Protein AF-A0A5H7II38-F1 (afdb_monomer_lite)

Structure (mmCIF, N/CA/C/O backbone):
data_AF-A0A5H7II38-F1
#
_entry.id   AF-A0A5H7II38-F1
#
loop_
_atom_site.group_PDB
_atom_site.id
_atom_site.type_symbol
_atom_site.label_atom_id
_atom_site.label_alt_id
_atom_site.label_comp_id
_atom_site.label_asym_id
_atom_site.label_entity_id
_atom_site.label_seq_id
_atom_site.pdbx_PDB_ins_code
_atom_site.Cartn_x
_atom_site.Cartn_y
_atom_site.Cartn_z
_atom_site.occupancy
_atom_site.B_iso_or_equiv
_atom_site.auth_seq_id
_atom_site.auth_comp_id
_atom_site.auth_asym_id
_atom_site.auth_atom_id
_atom_site.pdbx_PDB_model_num
ATOM 1 N N . MET A 1 1 ? -27.217 -2.042 16.565 1.00 48.34 1 MET A N 1
ATOM 2 C CA . MET A 1 1 ? -25.840 -1.971 16.029 1.00 48.34 1 MET A CA 1
ATOM 3 C C . MET A 1 1 ? -25.017 -1.139 16.992 1.00 48.34 1 MET A C 1
ATOM 5 O O . MET A 1 1 ? -25.550 -0.166 17.503 1.00 48.34 1 MET A O 1
ATOM 9 N N . LYS A 1 2 ? -23.786 -1.549 17.311 1.00 70.06 2 LYS A N 1
ATOM 10 C CA . LYS A 1 2 ? -22.890 -0.758 18.164 1.00 70.06 2 LYS A CA 1
ATOM 11 C C . LYS A 1 2 ? -22.355 0.395 17.311 1.00 70.06 2 LYS A C 1
ATOM 13 O O . LYS A 1 2 ? -21.734 0.132 16.287 1.00 70.06 2 LYS A O 1
ATOM 18 N N . GLU A 1 3 ? -22.663 1.633 17.679 1.00 84.12 3 GLU A N 1
ATOM 19 C CA . GLU A 1 3 ? -22.112 2.805 16.993 1.00 84.12 3 GLU A CA 1
ATOM 20 C C . GLU A 1 3 ? -20.611 2.908 17.285 1.00 84.12 3 GLU A C 1
ATOM 22 O O . GLU A 1 3 ? -20.180 2.764 18.434 1.00 84.12 3 GLU A O 1
ATOM 27 N N . LEU A 1 4 ? -19.812 3.110 16.236 1.00 92.12 4 LEU A N 1
ATOM 28 C CA . LEU A 1 4 ? -18.368 3.275 16.358 1.00 92.12 4 LEU A CA 1
ATOM 29 C C . LEU A 1 4 ? -18.056 4.635 16.985 1.00 92.12 4 LEU A C 1
ATOM 31 O O . LEU A 1 4 ? -18.616 5.660 16.600 1.00 92.12 4 LEU A O 1
ATOM 35 N N . GLN A 1 5 ? -17.113 4.663 17.926 1.00 95.62 5 GLN A N 1
ATOM 36 C CA . GLN A 1 5 ? -16.583 5.928 18.428 1.00 95.62 5 GLN A CA 1
ATOM 37 C C . GLN A 1 5 ? -15.843 6.671 17.303 1.00 95.62 5 GLN A C 1
ATOM 39 O O . GLN A 1 5 ? -15.271 6.019 16.425 1.00 95.62 5 GLN A O 1
ATOM 44 N N . PRO A 1 6 ? -15.735 8.013 17.348 1.00 95.56 6 PRO A N 1
ATOM 45 C CA . PRO A 1 6 ? -15.088 8.788 16.283 1.00 95.56 6 PRO A CA 1
ATOM 46 C C . PRO A 1 6 ? -13.680 8.296 15.912 1.00 95.56 6 PRO A C 1
ATOM 48 O O . PRO A 1 6 ? -13.313 8.235 14.740 1.00 95.56 6 PRO A O 1
ATOM 51 N N . HIS A 1 7 ? -12.890 7.871 16.904 1.00 92.19 7 HIS A N 1
ATOM 52 C CA . HIS A 1 7 ? -11.545 7.347 16.670 1.00 92.19 7 HIS A CA 1
ATOM 53 C C . HIS A 1 7 ? -11.531 5.946 16.034 1.00 92.19 7 HIS A C 1
ATOM 55 O O . HIS A 1 7 ? -10.534 5.583 15.418 1.00 92.19 7 HIS A O 1
ATOM 61 N N . GLN A 1 8 ? -12.599 5.158 16.193 1.00 97.12 8 GLN A N 1
ATOM 62 C CA . GLN A 1 8 ? -12.772 3.845 15.566 1.00 97.12 8 GLN A CA 1
ATOM 63 C C . GLN A 1 8 ? -13.254 4.010 14.123 1.00 97.12 8 GLN A C 1
ATOM 65 O O . GLN A 1 8 ? -12.686 3.403 13.220 1.00 97.12 8 GLN A O 1
ATOM 70 N N . GLN A 1 9 ? -14.224 4.905 13.903 1.00 96.94 9 GLN A N 1
ATOM 71 C CA . GLN A 1 9 ? -14.718 5.274 12.575 1.00 96.94 9 GLN A CA 1
ATOM 72 C C . GLN A 1 9 ? -13.574 5.765 11.675 1.00 96.94 9 GLN A C 1
ATOM 74 O O . GLN A 1 9 ? -13.401 5.254 10.572 1.00 96.94 9 GLN A O 1
ATOM 79 N N . ARG A 1 10 ? -12.697 6.640 12.197 1.00 97.25 10 ARG A N 1
ATOM 80 C CA . ARG A 1 10 ? -11.486 7.090 11.487 1.00 97.25 10 ARG A CA 1
ATOM 81 C C . ARG A 1 10 ? -10.618 5.922 10.995 1.00 97.25 10 ARG A C 1
ATOM 83 O O . ARG A 1 10 ? -10.027 6.012 9.928 1.00 97.25 10 ARG A O 1
ATOM 90 N N . VAL A 1 11 ? -10.488 4.847 11.776 1.00 97.81 11 VAL A N 1
ATOM 91 C CA . VAL A 1 11 ? -9.639 3.689 11.429 1.00 97.81 11 VAL A CA 1
ATOM 92 C C . VAL A 1 11 ? -10.288 2.829 10.348 1.00 97.81 11 VAL A C 1
ATOM 94 O O . VAL A 1 11 ? -9.576 2.315 9.489 1.00 97.81 11 VAL A O 1
ATOM 97 N N . VAL A 1 12 ? -11.616 2.693 10.373 1.00 97.94 12 VAL A N 1
ATOM 98 C CA . VAL A 1 12 ? -12.375 2.006 9.318 1.00 97.94 12 VAL A CA 1
ATOM 99 C C . VAL A 1 12 ? -12.226 2.754 7.994 1.00 97.94 12 VAL A C 1
ATOM 101 O O . VAL A 1 12 ? -11.766 2.165 7.020 1.00 97.94 12 VAL A O 1
ATOM 104 N N . GLU A 1 13 ? -12.487 4.061 7.987 1.00 98.25 13 GLU A N 1
ATOM 105 C CA . GLU A 1 13 ? -12.349 4.903 6.789 1.00 98.25 13 GLU A CA 1
ATOM 106 C C . GLU A 1 13 ? -10.919 4.890 6.238 1.00 98.25 13 GLU A C 1
ATOM 108 O O . GLU A 1 13 ? -10.697 4.761 5.034 1.00 98.25 13 GLU A O 1
ATOM 113 N N . GLU A 1 14 ? -9.923 4.984 7.121 1.00 98.50 14 GLU A N 1
ATOM 114 C CA . GLU A 1 14 ? -8.516 4.907 6.734 1.00 98.50 14 GLU A CA 1
ATOM 115 C C . GLU A 1 14 ? -8.172 3.548 6.105 1.00 98.50 14 GLU A C 1
ATOM 117 O O . GLU A 1 14 ? -7.427 3.487 5.125 1.00 98.50 14 GLU A O 1
ATOM 122 N N . SER A 1 15 ? -8.742 2.459 6.626 1.00 98.56 15 SER A N 1
ATOM 123 C CA . SER A 1 15 ? -8.550 1.116 6.084 1.00 98.56 15 SER A CA 1
ATOM 124 C C . SER A 1 15 ? -9.161 0.958 4.692 1.00 98.56 15 SER A C 1
ATOM 126 O O . SER A 1 15 ? -8.526 0.358 3.826 1.00 98.56 15 SER A O 1
ATOM 128 N N . GLU A 1 16 ? -10.366 1.477 4.467 1.00 98.44 16 GLU A N 1
ATOM 129 C CA . GLU A 1 16 ? -11.047 1.430 3.166 1.00 98.44 16 GLU A CA 1
ATOM 130 C C . GLU A 1 16 ? -10.261 2.210 2.106 1.00 98.44 16 GLU A C 1
ATOM 132 O O . GLU A 1 16 ? -9.948 1.689 1.033 1.00 98.44 16 GLU A O 1
ATOM 137 N N . GLN A 1 17 ? -9.837 3.432 2.442 1.00 98.62 17 GLN A N 1
ATOM 138 C CA . GLN A 1 17 ? -9.020 4.259 1.552 1.00 98.62 17 GLN A CA 1
ATOM 139 C C . GLN A 1 17 ? -7.673 3.601 1.228 1.00 98.62 17 GLN A C 1
ATOM 141 O O . GLN A 1 17 ? -7.179 3.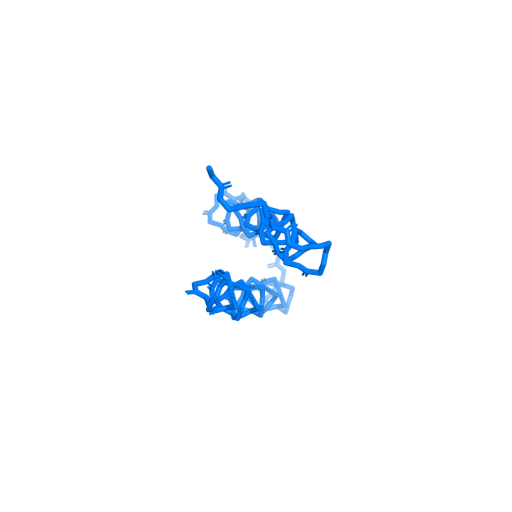697 0.101 1.00 98.62 17 GLN A O 1
ATOM 146 N N . LEU A 1 18 ? -7.041 2.948 2.207 1.00 98.75 18 LEU A N 1
ATOM 147 C CA . LEU A 1 18 ? -5.770 2.267 1.987 1.00 98.75 18 LEU A CA 1
ATOM 148 C C . LEU A 1 18 ? -5.935 1.020 1.114 1.00 98.75 18 LEU A C 1
ATOM 150 O O . LEU A 1 18 ? -5.106 0.799 0.232 1.00 98.75 18 LEU A O 1
ATOM 154 N N . GLN A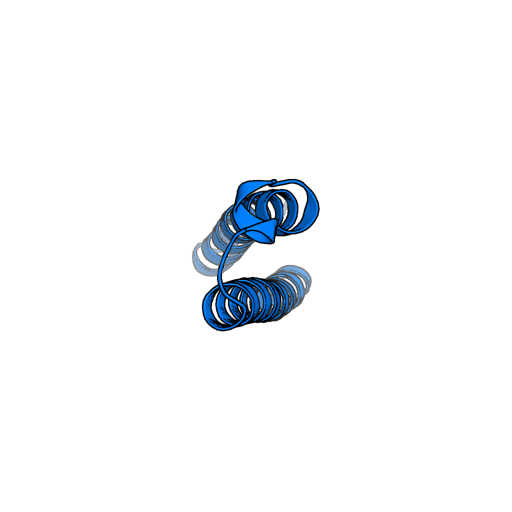 1 19 ? -7.006 0.248 1.313 1.00 98.75 19 GLN A N 1
ATOM 155 C CA . GLN A 1 19 ? -7.320 -0.920 0.489 1.00 98.75 19 GLN A CA 1
ATOM 156 C C . GLN A 1 19 ? -7.459 -0.543 -0.987 1.00 98.75 19 GLN A C 1
ATOM 158 O O . GLN A 1 19 ? -6.892 -1.210 -1.852 1.00 98.75 19 GLN A O 1
ATOM 163 N N . GLU A 1 20 ? -8.155 0.557 -1.279 1.00 98.62 20 GLU A N 1
ATOM 164 C CA . GLU A 1 20 ? -8.299 1.048 -2.648 1.00 98.62 20 GLU A CA 1
ATOM 165 C C . GLU A 1 20 ? -6.942 1.420 -3.267 1.00 98.62 20 GLU A C 1
ATOM 167 O O . GLU A 1 20 ? -6.649 1.059 -4.410 1.00 98.62 20 GLU A O 1
ATOM 172 N N . LYS A 1 21 ? -6.072 2.100 -2.510 1.00 98.69 21 LYS A N 1
ATOM 173 C CA . LYS A 1 21 ? -4.723 2.444 -2.980 1.00 98.69 21 LYS A CA 1
ATOM 174 C C . LYS A 1 21 ? -3.862 1.199 -3.222 1.00 98.69 21 LYS A C 1
ATOM 176 O O . LYS A 1 21 ? -3.147 1.163 -4.221 1.00 98.69 21 LYS A O 1
ATOM 181 N N . ILE A 1 22 ? -3.941 0.192 -2.345 1.00 98.81 22 ILE A N 1
ATOM 182 C CA . ILE A 1 22 ? -3.254 -1.102 -2.507 1.00 98.81 22 ILE A CA 1
ATOM 183 C C . ILE A 1 22 ? -3.713 -1.774 -3.799 1.00 98.81 22 ILE A C 1
ATOM 185 O O . ILE A 1 22 ? -2.874 -2.167 -4.603 1.00 98.81 22 ILE A O 1
ATOM 189 N N . ALA A 1 23 ? -5.026 -1.854 -4.031 1.00 98.56 23 ALA A N 1
ATOM 190 C CA . ALA A 1 23 ? -5.579 -2.476 -5.229 1.00 98.56 23 ALA A CA 1
ATOM 191 C C . ALA A 1 23 ? -5.103 -1.772 -6.509 1.00 98.56 23 ALA A C 1
ATOM 193 O O . ALA A 1 23 ? -4.644 -2.424 -7.443 1.00 98.56 23 ALA A O 1
ATOM 194 N N . ARG A 1 24 ? -5.147 -0.434 -6.540 1.00 98.50 24 ARG A N 1
ATOM 195 C CA . ARG A 1 24 ? -4.692 0.352 -7.698 1.00 98.50 24 ARG A CA 1
ATOM 196 C C . ARG A 1 24 ? -3.197 0.174 -7.974 1.00 98.50 24 ARG A C 1
ATOM 198 O O . ARG A 1 24 ? -2.816 -0.005 -9.128 1.00 98.50 24 ARG A O 1
ATOM 205 N N . LEU A 1 25 ? -2.358 0.205 -6.935 1.00 98.56 25 LEU A N 1
ATOM 206 C CA . LEU A 1 25 ? -0.913 0.008 -7.086 1.00 98.56 25 LEU A CA 1
ATOM 207 C C . LEU A 1 25 ? -0.577 -1.432 -7.498 1.00 98.56 25 LEU A C 1
ATOM 209 O O . LEU A 1 25 ? 0.252 -1.622 -8.381 1.00 98.56 25 LEU A O 1
ATOM 213 N N . GLY A 1 26 ? -1.255 -2.428 -6.922 1.00 98.31 26 GLY A N 1
ATOM 214 C CA . GLY A 1 26 ? -1.110 -3.832 -7.311 1.00 98.31 26 GLY A CA 1
ATOM 215 C C . GLY A 1 26 ? -1.441 -4.052 -8.786 1.00 98.31 26 GLY A C 1
ATOM 216 O O . GLY A 1 26 ? -0.621 -4.584 -9.524 1.00 98.31 26 GLY A O 1
ATOM 217 N N . VAL A 1 27 ? -2.576 -3.525 -9.261 1.00 98.31 27 VAL A N 1
ATOM 218 C CA . 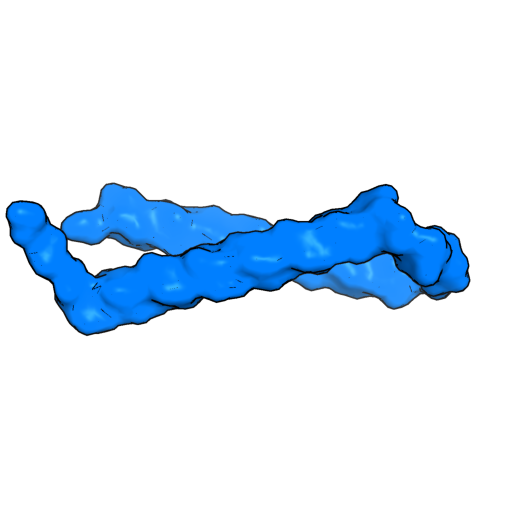VAL A 1 27 ? -2.947 -3.592 -10.687 1.00 98.31 27 VAL A CA 1
ATOM 219 C C . VAL A 1 27 ? -1.895 -2.929 -11.578 1.00 98.31 27 VAL A C 1
ATOM 221 O O . VAL A 1 27 ? -1.564 -3.468 -12.634 1.00 98.31 27 VAL A O 1
ATOM 224 N N . PHE A 1 28 ? -1.354 -1.778 -11.170 1.00 98.19 28 PHE A N 1
ATOM 225 C CA . PHE A 1 28 ? -0.289 -1.121 -11.924 1.00 98.19 28 PHE A CA 1
ATOM 226 C C . PHE A 1 28 ? 0.966 -1.999 -12.019 1.00 98.19 28 PHE A C 1
ATOM 228 O O . PHE A 1 28 ? 1.484 -2.183 -13.117 1.00 98.19 28 PHE A O 1
ATOM 235 N N . ILE A 1 29 ? 1.421 -2.575 -10.905 1.00 97.88 29 ILE A N 1
ATOM 236 C CA . ILE A 1 29 ? 2.603 -3.448 -10.865 1.00 97.88 29 ILE A CA 1
ATOM 237 C C . ILE A 1 29 ? 2.384 -4.723 -11.699 1.00 97.88 29 ILE A C 1
ATOM 239 O O . ILE A 1 29 ? 3.252 -5.103 -12.483 1.00 97.88 29 ILE A O 1
ATOM 243 N N . ASP A 1 30 ? 1.212 -5.350 -11.594 1.00 96.31 30 ASP A N 1
ATOM 244 C CA . ASP A 1 30 ? 0.951 -6.655 -12.215 1.00 96.31 30 ASP A CA 1
ATOM 245 C C . ASP A 1 30 ? 0.640 -6.559 -13.716 1.00 96.31 30 ASP A C 1
ATOM 247 O O . ASP A 1 30 ? 1.002 -7.440 -14.504 1.00 96.31 30 ASP A O 1
ATOM 251 N N . SER A 1 31 ? -0.065 -5.501 -14.129 1.00 92.62 31 SER A N 1
ATOM 252 C CA . SER A 1 31 ? -0.713 -5.442 -15.447 1.00 92.62 31 SER A CA 1
ATOM 253 C C . SER A 1 31 ? -0.194 -4.333 -16.364 1.00 92.62 31 SER A C 1
ATOM 255 O O . SER A 1 31 ? -0.473 -4.365 -17.563 1.00 92.62 31 SER A O 1
ATOM 257 N N . SER A 1 32 ? 0.554 -3.350 -15.853 1.00 93.50 32 SER A N 1
ATOM 258 C CA . SER A 1 32 ? 1.010 -2.218 -16.666 1.00 93.50 32 SER A CA 1
ATOM 259 C C . SER A 1 32 ? 2.235 -2.565 -17.511 1.00 93.50 32 SER A C 1
ATOM 261 O O . SER A 1 32 ? 3.268 -2.992 -16.995 1.00 93.50 32 SER A O 1
ATOM 263 N N . GLY A 1 33 ? 2.167 -2.289 -18.817 1.00 94.12 33 GLY A N 1
ATOM 264 C CA . GLY A 1 33 ? 3.350 -2.303 -19.685 1.00 94.12 33 GLY A CA 1
ATOM 265 C C . GLY A 1 33 ? 4.402 -1.277 -19.249 1.00 94.12 33 GLY A C 1
ATOM 266 O O . GLY A 1 33 ? 5.590 -1.574 -19.298 1.00 94.12 33 GLY A O 1
ATOM 267 N N . ILE A 1 34 ? 3.963 -0.131 -18.709 1.00 96.19 34 ILE A N 1
ATOM 268 C CA . ILE A 1 34 ? 4.851 0.933 -18.214 1.00 96.19 34 ILE A CA 1
ATOM 269 C C . ILE A 1 34 ? 5.730 0.400 -17.087 1.00 96.19 34 ILE A C 1
ATOM 271 O O . ILE A 1 34 ? 6.938 0.596 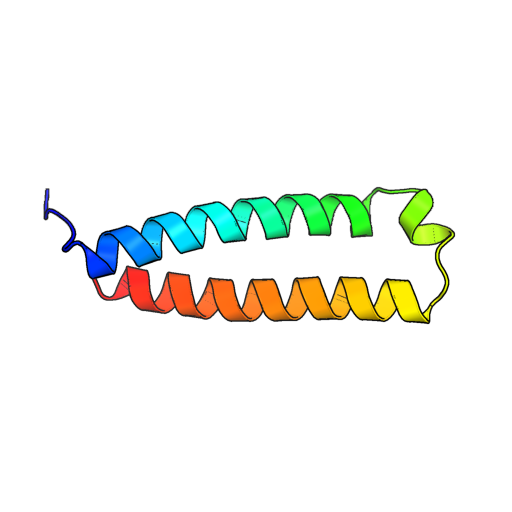-17.118 1.00 96.19 34 ILE A O 1
ATOM 275 N N . PHE A 1 35 ? 5.151 -0.336 -16.130 1.00 96.00 35 PHE A N 1
ATOM 276 C CA . PHE A 1 35 ? 5.919 -0.913 -15.026 1.00 96.00 35 PHE A CA 1
ATOM 277 C C . PHE A 1 35 ? 7.056 -1.805 -15.535 1.00 96.00 35 PHE A C 1
ATOM 279 O O . PHE A 1 35 ? 8.153 -1.758 -14.993 1.00 96.00 35 PHE A O 1
ATOM 286 N N . ARG A 1 36 ? 6.836 -2.576 -16.610 1.00 94.19 36 ARG A N 1
ATOM 287 C CA . ARG A 1 36 ? 7.867 -3.454 -17.191 1.00 94.19 36 ARG A CA 1
ATOM 288 C C . ARG A 1 36 ? 9.038 -2.677 -17.792 1.00 94.19 36 ARG A C 1
ATOM 290 O O . ARG A 1 36 ? 10.169 -3.154 -17.709 1.00 94.19 36 ARG A O 1
ATOM 297 N N . GLU A 1 37 ? 8.763 -1.508 -18.360 1.00 97.00 37 GLU A N 1
ATOM 298 C CA . GLU A 1 37 ? 9.745 -0.641 -19.023 1.00 97.00 37 GLU A CA 1
ATOM 299 C C . GLU A 1 37 ? 10.499 0.286 -18.054 1.00 97.00 37 GLU A C 1
ATOM 301 O O . GLU A 1 37 ? 11.522 0.858 -18.426 1.00 97.00 37 GLU A O 1
ATOM 306 N N . MET A 1 38 ? 10.031 0.421 -16.808 1.00 96.88 38 MET A N 1
ATOM 307 C CA . MET A 1 38 ? 10.706 1.213 -15.775 1.00 96.88 38 MET A CA 1
ATOM 308 C C . MET A 1 38 ? 12.074 0.629 -15.401 1.00 96.88 38 MET A C 1
ATOM 310 O O . MET A 1 38 ? 12.322 -0.574 -15.538 1.00 96.88 38 MET A O 1
ATOM 314 N N . CYS A 1 39 ? 12.964 1.482 -14.889 1.00 97.94 39 CYS A N 1
ATOM 315 C CA . CYS A 1 39 ? 14.238 1.023 -14.350 1.00 97.94 39 CYS A CA 1
ATOM 316 C C . CYS A 1 39 ? 14.017 0.174 -13.086 1.00 97.94 39 CYS A C 1
ATOM 318 O O . CYS A 1 39 ? 12.999 0.284 -12.397 1.00 97.94 39 CYS A O 1
ATOM 320 N N . GLU A 1 40 ? 14.984 -0.686 -12.772 1.00 97.62 40 GLU A N 1
ATOM 321 C CA . GLU A 1 40 ? 14.864 -1.616 -11.644 1.00 97.62 40 GLU A CA 1
ATOM 322 C C . GLU A 1 40 ? 14.746 -0.902 -10.290 1.00 97.62 40 GLU A C 1
ATOM 324 O O . GLU A 1 40 ? 14.044 -1.388 -9.407 1.00 97.62 40 GLU A O 1
ATOM 329 N N . GLU A 1 41 ? 15.367 0.270 -10.133 1.00 98.31 41 GLU A N 1
ATOM 330 C CA . GLU A 1 41 ? 15.259 1.067 -8.906 1.00 98.31 41 GLU A CA 1
ATOM 331 C C . GLU A 1 41 ? 13.815 1.524 -8.656 1.00 98.31 41 GLU A C 1
ATOM 333 O O . GLU A 1 41 ? 13.270 1.275 -7.579 1.00 98.31 41 GLU A O 1
ATOM 338 N N . ASP A 1 42 ? 13.148 2.092 -9.664 1.00 98.06 42 ASP A N 1
ATOM 339 C CA . ASP A 1 42 ? 11.762 2.539 -9.517 1.00 98.06 42 ASP A CA 1
ATOM 340 C C . ASP A 1 42 ? 10.802 1.362 -9.288 1.00 98.06 42 ASP A C 1
ATOM 342 O O . ASP A 1 42 ? 9.873 1.456 -8.479 1.00 98.06 42 ASP A O 1
ATOM 346 N N . LYS A 1 43 ? 11.034 0.219 -9.951 1.00 98.38 43 LYS A N 1
ATOM 347 C CA . LYS A 1 43 ? 10.258 -1.009 -9.710 1.00 98.38 43 LYS A CA 1
ATOM 348 C C . LYS A 1 43 ? 10.385 -1.470 -8.261 1.00 98.38 43 LYS A C 1
ATOM 350 O O . LYS A 1 43 ? 9.377 -1.775 -7.622 1.00 98.38 43 LYS A O 1
ATOM 355 N N . LEU A 1 44 ? 11.611 -1.503 -7.732 1.00 98.38 44 LEU A N 1
ATOM 356 C CA . LEU A 1 44 ? 11.875 -1.885 -6.345 1.00 98.38 44 LEU A CA 1
ATOM 357 C C . LEU A 1 44 ? 11.175 -0.942 -5.363 1.00 98.38 44 LEU A C 1
ATOM 359 O O . LEU A 1 44 ? 10.563 -1.417 -4.405 1.00 98.38 44 LEU A O 1
ATOM 363 N N . LEU A 1 45 ? 11.207 0.369 -5.616 1.00 98.69 45 L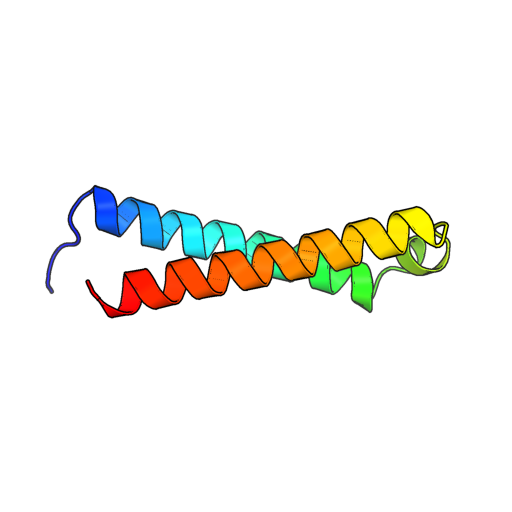EU A N 1
ATOM 364 C CA . LEU A 1 45 ? 10.524 1.360 -4.783 1.00 98.69 45 LEU A CA 1
ATOM 365 C C . LEU A 1 45 ? 9.002 1.166 -4.780 1.00 98.69 45 LEU A C 1
ATOM 367 O O . LEU A 1 45 ? 8.392 1.185 -3.711 1.00 98.69 45 LEU A O 1
ATOM 371 N N . LEU A 1 46 ? 8.384 0.913 -5.937 1.00 98.44 46 LEU A N 1
ATOM 372 C CA . LEU A 1 46 ? 6.943 0.646 -6.028 1.00 98.44 46 LEU A CA 1
ATOM 373 C C . LEU A 1 46 ? 6.543 -0.652 -5.312 1.00 98.44 46 LEU A C 1
ATOM 375 O O . LEU A 1 46 ? 5.544 -0.681 -4.588 1.00 98.44 46 LEU A O 1
ATOM 379 N N . CYS A 1 47 ? 7.338 -1.714 -5.451 1.00 98.38 47 CYS A N 1
ATOM 380 C CA . CYS A 1 47 ? 7.127 -2.964 -4.721 1.00 98.38 47 CYS A CA 1
ATOM 381 C C . CYS A 1 47 ? 7.271 -2.765 -3.203 1.00 98.38 47 CYS A C 1
ATOM 383 O O . CYS A 1 47 ? 6.441 -3.250 -2.431 1.00 98.38 47 CYS A O 1
ATOM 385 N N . ALA A 1 48 ? 8.287 -2.015 -2.763 1.00 98.69 48 ALA A N 1
ATOM 386 C CA . ALA A 1 48 ? 8.488 -1.682 -1.354 1.00 98.69 48 ALA A CA 1
ATOM 387 C C . ALA A 1 48 ? 7.333 -0.836 -0.798 1.00 98.69 48 ALA A C 1
ATOM 389 O O . ALA A 1 48 ? 6.849 -1.095 0.306 1.00 98.69 48 ALA A O 1
ATOM 390 N N . GLN A 1 49 ? 6.838 0.126 -1.580 1.00 98.75 49 GLN A N 1
ATOM 391 C CA . GLN A 1 49 ? 5.652 0.909 -1.247 1.00 98.75 49 GLN A CA 1
ATOM 392 C C . GLN A 1 49 ? 4.428 0.002 -1.057 1.00 98.75 49 GLN A C 1
ATOM 394 O O . GLN A 1 49 ? 3.755 0.100 -0.029 1.00 98.75 49 GLN A O 1
ATOM 399 N N . LEU A 1 50 ? 4.155 -0.907 -1.999 1.00 98.75 50 LEU A N 1
ATOM 400 C CA . LEU A 1 50 ? 3.035 -1.846 -1.898 1.00 98.75 50 LEU A CA 1
ATOM 401 C C . LEU A 1 50 ? 3.160 -2.745 -0.657 1.00 98.75 50 LEU A C 1
ATOM 403 O O . LEU A 1 50 ? 2.175 -2.966 0.052 1.00 98.75 50 LEU A O 1
ATOM 407 N N . ALA A 1 51 ? 4.365 -3.233 -0.353 1.00 98.75 51 ALA A N 1
ATOM 408 C CA . ALA A 1 51 ? 4.623 -4.037 0.839 1.00 98.75 51 ALA A CA 1
ATOM 409 C C . ALA A 1 51 ? 4.349 -3.252 2.135 1.00 98.75 51 ALA A C 1
ATOM 411 O O . ALA A 1 51 ? 3.642 -3.743 3.018 1.00 98.75 51 ALA A O 1
ATOM 412 N N . ALA A 1 52 ? 4.840 -2.013 2.237 1.00 98.88 52 ALA A N 1
ATOM 413 C CA . ALA A 1 52 ? 4.612 -1.152 3.397 1.00 98.88 52 ALA A CA 1
ATOM 414 C C . ALA A 1 52 ? 3.123 -0.825 3.593 1.00 98.88 52 ALA A C 1
ATOM 416 O O . ALA A 1 52 ? 2.613 -0.873 4.715 1.00 98.88 52 ALA A O 1
ATOM 417 N N . MET A 1 53 ? 2.402 -0.550 2.503 1.00 98.75 53 MET A N 1
ATOM 418 C CA . MET A 1 53 ? 0.958 -0.315 2.541 1.00 98.75 53 MET A CA 1
ATOM 419 C C . MET A 1 53 ? 0.191 -1.545 3.043 1.00 98.75 53 MET A C 1
ATOM 421 O O . MET A 1 53 ? -0.670 -1.401 3.907 1.00 98.75 53 MET A O 1
ATOM 425 N N . ASN A 1 54 ? 0.523 -2.753 2.573 1.00 98.81 54 ASN A N 1
ATOM 426 C CA . ASN A 1 54 ? -0.092 -3.998 3.054 1.00 98.81 54 ASN A CA 1
ATOM 427 C C . ASN A 1 54 ? 0.201 -4.273 4.537 1.00 98.81 54 ASN A C 1
ATOM 429 O O . ASN A 1 54 ? -0.684 -4.699 5.287 1.00 98.81 54 ASN A O 1
ATOM 433 N N . ALA A 1 55 ? 1.428 -3.994 4.983 1.00 98.88 55 ALA A N 1
ATOM 434 C CA . ALA A 1 55 ? 1.788 -4.105 6.392 1.00 98.88 55 ALA A CA 1
ATOM 435 C C . ALA A 1 55 ? 0.943 -3.144 7.245 1.00 98.88 55 ALA A C 1
ATOM 437 O O . ALA A 1 55 ? 0.367 -3.547 8.258 1.00 98.88 55 ALA A O 1
ATOM 438 N N . TYR A 1 56 ? 0.788 -1.892 6.800 1.00 98.81 56 TYR A N 1
ATOM 439 C CA . TYR A 1 56 ? -0.052 -0.920 7.495 1.00 98.81 56 TYR A CA 1
ATOM 440 C C . TYR A 1 56 ? -1.537 -1.305 7.484 1.00 98.81 56 TYR A C 1
ATOM 442 O O . TYR A 1 56 ? -2.202 -1.235 8.517 1.00 98.81 56 TYR A O 1
ATOM 450 N N . TYR A 1 57 ? -2.049 -1.805 6.359 1.00 98.75 57 TYR A N 1
ATOM 451 C CA . TYR A 1 57 ? -3.417 -2.311 6.258 1.00 98.75 57 TYR A CA 1
ATOM 452 C C . TYR A 1 57 ? -3.686 -3.438 7.260 1.00 98.75 57 TYR A C 1
ATOM 454 O O . TYR A 1 57 ? -4.703 -3.424 7.951 1.00 98.75 57 TYR A O 1
ATOM 462 N N . THR A 1 58 ? -2.733 -4.356 7.436 1.00 98.69 58 THR A N 1
ATOM 463 C CA . THR A 1 58 ? -2.823 -5.434 8.436 1.00 98.69 58 THR A CA 1
ATOM 464 C C . THR A 1 58 ? -2.950 -4.882 9.862 1.00 98.69 58 THR A C 1
ATOM 466 O O . THR A 1 58 ? -3.734 -5.394 10.666 1.00 98.69 58 THR A O 1
ATOM 469 N N . ILE A 1 59 ? -2.232 -3.799 10.182 1.00 98.56 59 ILE A N 1
ATOM 470 C CA . ILE A 1 59 ? -2.357 -3.102 11.471 1.00 98.56 59 ILE A CA 1
ATOM 471 C C . ILE A 1 59 ? -3.764 -2.512 11.629 1.00 98.56 59 ILE A C 1
ATOM 473 O O . ILE A 1 59 ? -4.376 -2.684 12.684 1.00 98.56 59 ILE A O 1
ATOM 477 N N . LEU A 1 60 ? -4.299 -1.844 10.602 1.00 98.50 60 LEU A N 1
ATOM 478 C CA . LEU A 1 60 ? -5.649 -1.270 10.640 1.00 98.50 60 LEU A CA 1
ATOM 479 C C . LEU A 1 60 ? -6.715 -2.354 10.838 1.00 98.50 60 LEU A C 1
ATOM 481 O O . LEU A 1 60 ? -7.539 -2.225 11.740 1.00 98.50 60 LEU A O 1
ATOM 485 N N . GLN A 1 61 ? -6.639 -3.459 10.095 1.00 98.44 61 GLN A N 1
ATOM 486 C CA . GLN A 1 61 ? -7.542 -4.603 10.250 1.00 98.44 61 GLN A CA 1
ATOM 487 C C . GLN A 1 61 ? -7.473 -5.196 11.664 1.00 98.44 61 GLN A C 1
ATOM 489 O O . GLN A 1 61 ? -8.500 -5.396 12.311 1.00 98.44 61 GLN A O 1
ATOM 494 N N . THR A 1 62 ? -6.264 -5.369 12.207 1.00 98.25 62 THR A N 1
ATOM 495 C CA . THR A 1 62 ? -6.064 -5.855 13.584 1.00 98.25 62 THR A CA 1
ATOM 496 C C . THR A 1 62 ? -6.674 -4.913 14.628 1.00 98.25 62 THR A C 1
ATOM 498 O O . THR A 1 62 ? -7.148 -5.364 15.671 1.00 98.25 62 THR A O 1
ATOM 501 N N . ARG A 1 63 ? -6.666 -3.596 14.380 1.00 97.56 63 ARG A N 1
ATOM 502 C CA . ARG A 1 63 ? -7.335 -2.613 15.246 1.00 97.56 63 ARG A CA 1
ATOM 503 C C . ARG A 1 63 ? -8.854 -2.711 15.123 1.00 97.56 63 ARG A C 1
ATOM 505 O O . ARG A 1 63 ? -9.515 -2.731 16.154 1.00 97.56 63 ARG A O 1
ATOM 512 N N . ILE A 1 64 ? -9.379 -2.826 13.903 1.00 97.00 64 ILE A N 1
ATOM 513 C CA . ILE A 1 64 ? -10.819 -2.940 13.626 1.00 97.00 64 ILE A CA 1
ATOM 514 C C . ILE A 1 64 ? -11.419 -4.173 14.304 1.00 97.00 64 ILE A C 1
ATOM 516 O O . ILE A 1 64 ? -12.473 -4.070 14.921 1.00 97.00 64 ILE A O 1
ATOM 520 N N . MET A 1 65 ? -10.711 -5.307 14.301 1.00 96.12 65 MET A N 1
ATOM 521 C CA . MET A 1 65 ? -11.143 -6.528 14.997 1.00 96.12 65 MET A CA 1
ATOM 522 C C . MET A 1 65 ? -11.326 -6.361 16.518 1.00 96.12 65 MET A C 1
ATOM 524 O O . MET A 1 65 ? -11.908 -7.236 17.155 1.00 96.12 65 MET A O 1
ATOM 528 N N . LYS A 1 66 ? -10.813 -5.278 17.120 1.00 93.94 66 LYS A N 1
ATOM 529 C CA . LYS A 1 66 ? -10.920 -4.995 18.562 1.00 93.94 66 LYS A CA 1
ATOM 530 C C . LYS A 1 66 ? -12.057 -4.026 18.921 1.00 93.94 66 LYS A C 1
ATOM 532 O O . LYS A 1 66 ? -12.217 -3.739 20.108 1.00 93.94 66 LYS A O 1
ATOM 537 N N . PHE A 1 67 ? -12.774 -3.463 17.946 1.00 91.12 67 PHE A N 1
ATOM 538 C CA . PHE A 1 67 ? -13.823 -2.454 18.170 1.00 91.12 67 PHE A CA 1
ATOM 539 C C . PHE A 1 67 ? -15.174 -3.083 18.535 1.00 91.12 67 PHE A C 1
ATOM 541 O O . PHE A 1 67 ? -15.853 -2.533 19.445 1.00 91.12 67 PHE A O 1
#

Foldseek 3Di:
DDDDDPVLVVLVVVLVVLVVVLVVLVCCCPPPPVLVVDDPVVVVVSVVVSVVSVVVSVVSVVSNVVD

InterPro 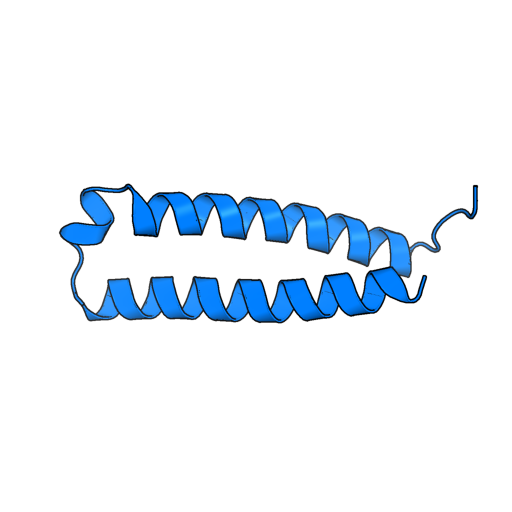domains:
  IPR054052 Y16Q-like [PF21825] (6-65)

pLDDT: mean 96.07, std 7.17, range [48.34, 98.88]

Radius of gyration: 15.31 Å; chains: 1; bounding box: 41×15×38 Å

Sequence (67 aa):
MKELQPHQQRVVEESEQLQEKIARLGVFIDSSGIFREMCEEDKLLLCAQLAAMNAYYTILQTRIMKF

Organism: NCBI:txid2564752

Secondary structure (DSSP, 8-state):
-PPPPHHHHHHHHHHHHHHHHHHHHHHHHHH-HHHHHS-HHHHHHHHHHHHHHHHHHHHHHHHHTT-